Protein AF-A0A7J9QDZ9-F1 (afdb_monomer_lite)

Sequence (59 aa):
MMQSRTIMQETKIENNIQSSVSKVECYVCGKGLAEGHSISAKTLSNGIVLFCDVHYSMQ

Secondary structure (DSSP, 8-state):
-------------------S----B-TTT--BGGGT--EEEEEETTEEEEEETTTTT--

pLDDT: mean 82.92, std 13.89, range [42.22, 96.06]

Radius of gyration: 22.65 Å; chains: 1; bounding box: 25×54×61 Å

Structure (mmCIF, N/CA/C/O backbone):
data_AF-A0A7J9QDZ9-F1
#
_entry.id   AF-A0A7J9QDZ9-F1
#
loop_
_atom_site.group_PDB
_atom_site.id
_atom_site.type_symbol
_atom_site.label_atom_id
_atom_site.label_alt_id
_atom_site.label_comp_id
_atom_site.label_asym_id
_atom_site.label_entity_id
_atom_site.label_seq_id
_atom_site.pdbx_PDB_ins_code
_atom_site.Cartn_x
_atom_site.Cartn_y
_atom_site.Cartn_z
_atom_site.occupancy
_atom_site.B_iso_or_equiv
_atom_site.auth_seq_id
_atom_site.auth_comp_id
_atom_site.auth_asym_id
_atom_site.auth_atom_id
_atom_site.pdbx_PDB_model_num
ATOM 1 N N . MET A 1 1 ? -10.506 46.076 47.969 1.00 42.22 1 MET A N 1
ATOM 2 C CA . MET A 1 1 ? -10.820 45.670 46.582 1.00 42.22 1 MET A CA 1
ATOM 3 C C . MET A 1 1 ? -10.164 44.314 46.351 1.00 42.22 1 MET A C 1
ATOM 5 O O . MET A 1 1 ? -8.946 44.247 46.420 1.00 42.22 1 MET A O 1
ATOM 9 N N . MET A 1 2 ? -10.931 43.231 46.206 1.00 50.50 2 MET A N 1
ATOM 10 C CA . MET A 1 2 ? -10.380 41.890 45.948 1.00 50.50 2 MET A CA 1
ATOM 11 C C . MET A 1 2 ? -10.377 41.661 44.434 1.00 50.50 2 MET A C 1
ATOM 13 O O . MET A 1 2 ? -11.423 41.747 43.800 1.00 50.50 2 MET A O 1
ATOM 17 N N . GLN A 1 3 ? -9.198 41.444 43.851 1.00 58.41 3 GLN A N 1
ATOM 18 C CA . GLN A 1 3 ? -9.044 41.144 42.427 1.00 58.41 3 GLN A CA 1
ATOM 19 C C . GLN A 1 3 ? -9.179 39.633 42.223 1.00 58.41 3 GLN A C 1
ATOM 21 O O . GLN A 1 3 ? -8.301 38.869 42.626 1.00 58.41 3 GLN A O 1
ATOM 26 N N . SER A 1 4 ? -10.283 39.209 41.610 1.00 63.12 4 SER A N 1
ATOM 27 C CA . SER A 1 4 ? -10.513 37.824 41.197 1.00 63.12 4 SER A CA 1
ATOM 28 C C . SER A 1 4 ? -9.509 37.444 40.108 1.00 63.12 4 SER A C 1
ATOM 30 O O . SER A 1 4 ? -9.550 37.990 39.007 1.00 63.12 4 SER A O 1
ATOM 32 N N . ARG A 1 5 ? -8.580 36.534 40.412 1.00 68.75 5 ARG A N 1
ATOM 33 C CA . ARG A 1 5 ? -7.640 35.988 39.425 1.00 68.75 5 ARG A CA 1
ATOM 34 C C . ARG A 1 5 ? -8.240 34.726 38.817 1.00 68.75 5 ARG A C 1
ATOM 36 O O . ARG A 1 5 ? -8.371 33.718 39.504 1.00 68.75 5 ARG A O 1
ATOM 43 N N . THR A 1 6 ? -8.585 34.781 37.537 1.00 68.19 6 THR A N 1
ATOM 44 C CA . THR A 1 6 ? -8.972 33.600 36.7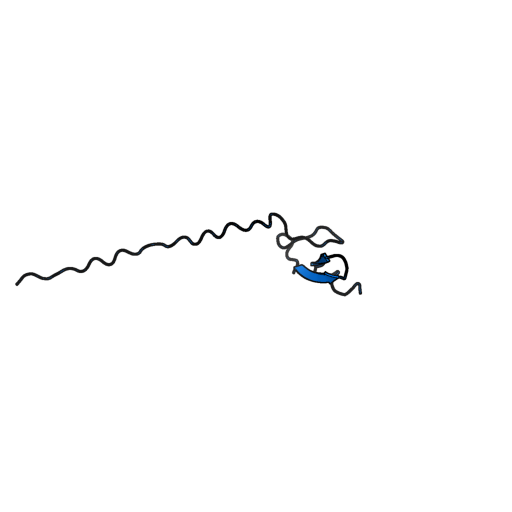60 1.00 68.19 6 THR A CA 1
ATOM 45 C C . THR A 1 6 ? -7.705 32.869 36.327 1.00 68.19 6 THR A C 1
ATOM 47 O O . THR A 1 6 ? -6.917 33.407 35.553 1.00 68.19 6 THR A O 1
ATOM 50 N N . ILE A 1 7 ? -7.483 31.660 36.845 1.00 71.00 7 ILE A N 1
ATOM 51 C CA . ILE A 1 7 ? -6.391 30.788 36.399 1.00 71.00 7 ILE A CA 1
ATOM 52 C C . ILE A 1 7 ? -6.918 29.960 35.230 1.00 71.00 7 ILE A C 1
ATOM 54 O O . ILE A 1 7 ? -7.776 29.100 35.411 1.00 71.00 7 ILE A O 1
ATOM 58 N N . MET A 1 8 ? -6.431 30.247 34.025 1.00 69.62 8 MET A N 1
ATOM 59 C CA . MET A 1 8 ? -6.736 29.455 32.837 1.00 69.62 8 MET A CA 1
ATOM 60 C C . MET A 1 8 ? -5.836 28.212 32.860 1.00 69.62 8 MET A C 1
ATOM 62 O O . MET A 1 8 ? -4.629 28.317 32.660 1.00 69.62 8 MET A O 1
ATOM 66 N N . GLN A 1 9 ? -6.403 27.048 33.181 1.00 66.69 9 GLN A N 1
ATOM 67 C CA . GLN A 1 9 ? -5.692 25.772 33.085 1.00 66.69 9 GLN A CA 1
ATOM 68 C C . GLN A 1 9 ? -5.676 25.317 31.626 1.00 66.69 9 GLN A C 1
ATOM 70 O O . GLN A 1 9 ? -6.707 24.941 31.070 1.00 66.69 9 GLN A O 1
ATOM 75 N N . GLU A 1 10 ? -4.498 25.351 31.010 1.00 65.00 10 GLU A N 1
ATOM 76 C CA . GLU A 1 10 ? -4.261 24.795 29.681 1.00 65.00 10 GLU A CA 1
ATOM 77 C C . GLU A 1 10 ? -4.354 23.265 29.760 1.00 65.00 10 GLU A C 1
ATOM 79 O O . GLU A 1 10 ? -3.446 22.574 30.223 1.00 65.00 10 GLU A O 1
ATOM 84 N N . THR A 1 11 ? -5.505 22.718 29.374 1.00 66.81 11 THR A N 1
ATOM 85 C CA . THR A 1 11 ? -5.709 21.271 29.297 1.00 66.81 11 THR A CA 1
ATOM 86 C C . THR A 1 11 ? -5.098 20.791 27.987 1.00 66.81 11 THR A C 1
ATOM 88 O O . THR A 1 11 ? -5.660 20.985 26.912 1.00 66.81 11 THR A O 1
ATOM 91 N N . LYS A 1 12 ? -3.908 20.193 28.061 1.00 67.19 12 LYS A N 1
ATOM 92 C CA . LYS A 1 12 ? -3.243 19.591 26.905 1.00 67.19 12 LYS A CA 1
ATOM 93 C C . LYS A 1 12 ? -3.989 18.303 26.538 1.00 67.19 12 LYS A C 1
ATOM 95 O O . LYS A 1 12 ? -3.777 17.260 27.147 1.00 67.19 12 LYS A O 1
ATOM 100 N N . ILE A 1 13 ? -4.929 18.395 25.600 1.00 70.75 13 ILE A N 1
ATOM 101 C CA . ILE A 1 13 ? -5.676 17.234 25.104 1.00 70.75 13 ILE A CA 1
ATOM 102 C C . ILE A 1 13 ? -4.759 16.475 24.140 1.00 70.75 13 ILE A C 1
ATOM 104 O O . ILE A 1 13 ? -4.614 16.845 22.975 1.00 70.75 13 ILE A O 1
ATOM 108 N N . GLU A 1 14 ? -4.100 15.428 24.629 1.00 69.75 14 GLU A N 1
ATOM 109 C CA . GLU A 1 14 ? -3.342 14.510 23.779 1.00 69.75 14 GLU A CA 1
ATOM 110 C C . GLU A 1 14 ? -4.313 13.560 23.066 1.00 69.75 14 GLU A C 1
ATOM 112 O O . GLU A 1 14 ? -4.713 12.525 23.596 1.00 69.75 14 GLU A O 1
ATOM 117 N N . ASN A 1 15 ? -4.716 13.924 21.846 1.00 66.81 15 ASN A N 1
ATOM 118 C CA . ASN A 1 15 ? -5.519 13.071 20.966 1.00 66.81 15 ASN A CA 1
ATOM 119 C C . ASN A 1 15 ? -4.649 11.958 20.366 1.00 66.81 15 ASN A C 1
ATOM 121 O O . ASN A 1 15 ? -4.299 11.985 19.186 1.00 66.81 15 ASN A O 1
ATOM 125 N N . ASN A 1 16 ? -4.267 10.986 21.192 1.00 67.31 16 ASN A N 1
ATOM 126 C CA . ASN A 1 16 ? -3.506 9.824 20.752 1.00 67.31 16 ASN A CA 1
ATOM 127 C C . ASN A 1 16 ? -4.460 8.828 20.065 1.00 67.31 16 ASN A C 1
ATOM 129 O O . ASN A 1 16 ? -5.024 7.936 20.696 1.00 67.31 16 ASN A O 1
ATOM 133 N N . ILE A 1 17 ? -4.725 9.043 18.773 1.00 72.94 17 ILE A N 1
ATOM 134 C CA . ILE A 1 17 ? -5.587 8.163 17.976 1.00 72.94 17 ILE A CA 1
ATOM 135 C C . ILE A 1 17 ? -4.801 6.889 17.659 1.00 72.94 17 ILE A C 1
ATOM 137 O O . ILE A 1 17 ? -3.970 6.861 16.752 1.00 72.94 17 ILE A O 1
ATOM 141 N N . GLN A 1 18 ? -5.077 5.820 18.403 1.00 75.44 18 GLN A N 1
ATOM 142 C CA . GLN A 1 18 ? -4.537 4.499 18.106 1.00 75.44 18 GLN A CA 1
ATOM 143 C C . GLN A 1 18 ? -5.283 3.896 16.908 1.00 75.44 18 GLN A C 1
ATOM 145 O O . GLN A 1 18 ? -6.423 3.449 17.023 1.00 75.44 18 GLN A O 1
ATOM 150 N N . SER A 1 19 ? -4.634 3.888 15.743 1.00 79.38 19 SER A N 1
ATOM 151 C CA . SER A 1 19 ? -5.139 3.185 14.562 1.00 79.38 19 SER A CA 1
ATOM 152 C C . SER A 1 19 ? -5.026 1.668 14.745 1.00 79.38 19 SER A C 1
ATOM 154 O O . SER A 1 19 ? -4.033 1.172 15.277 1.00 79.38 19 SER A O 1
ATOM 156 N N . SER A 1 20 ? -6.018 0.917 14.263 1.00 84.12 20 SER A N 1
ATOM 157 C CA . SER A 1 20 ? -5.930 -0.545 14.136 1.00 84.12 20 SER A CA 1
ATOM 158 C C . SER A 1 20 ? -5.019 -0.986 12.983 1.00 84.12 20 SER A C 1
ATOM 160 O O . SER A 1 20 ? -4.656 -2.158 12.896 1.00 84.12 20 SER A O 1
ATOM 162 N N . VAL A 1 21 ? -4.645 -0.063 12.092 1.00 80.00 21 VAL A N 1
ATOM 163 C CA . VAL A 1 21 ? -3.767 -0.334 10.952 1.00 80.00 21 VAL A CA 1
ATOM 164 C C . VAL A 1 21 ? -2.317 -0.305 11.420 1.00 80.00 21 VAL A C 1
ATOM 166 O O . VAL A 1 21 ? -1.797 0.744 11.790 1.00 80.00 21 VAL A O 1
ATOM 169 N N . SER A 1 22 ? -1.656 -1.459 11.373 1.00 79.62 22 SER A N 1
ATOM 170 C CA . SER A 1 22 ? -0.261 -1.621 11.799 1.00 79.62 22 SER A CA 1
ATOM 171 C C . SER A 1 22 ? 0.760 -1.419 10.676 1.00 79.62 22 SER A C 1
ATOM 173 O O . SER A 1 22 ? 1.945 -1.252 10.961 1.00 79.62 22 SER A O 1
ATOM 175 N N . LYS A 1 23 ? 0.331 -1.448 9.404 1.00 84.56 23 LYS A N 1
ATOM 176 C CA . LYS A 1 23 ? 1.226 -1.381 8.240 1.00 84.56 23 LYS A CA 1
ATOM 177 C C . LYS A 1 23 ? 0.520 -0.802 7.011 1.00 84.56 23 LYS A C 1
ATOM 179 O O . LYS A 1 23 ? -0.612 -1.179 6.718 1.00 84.56 23 LYS A O 1
ATOM 184 N N . VAL A 1 24 ? 1.198 0.092 6.289 1.00 92.44 24 VAL A N 1
ATOM 185 C CA . VAL A 1 24 ? 0.719 0.715 5.041 1.00 92.44 24 VAL A CA 1
ATOM 186 C C . VAL A 1 24 ? 1.826 0.611 3.997 1.00 92.44 24 VAL A C 1
ATOM 188 O O . VAL A 1 24 ? 2.780 1.387 4.016 1.00 92.44 24 VAL A O 1
ATOM 191 N N . GLU A 1 25 ? 1.706 -0.365 3.101 1.00 95.81 25 GLU A N 1
ATOM 192 C CA . GLU A 1 25 ? 2.739 -0.718 2.122 1.00 95.81 25 GLU A CA 1
ATOM 193 C C . GLU A 1 25 ? 2.133 -1.097 0.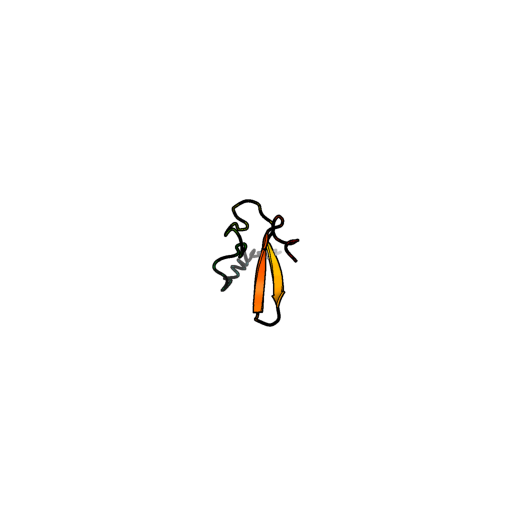774 1.00 95.81 25 GLU A C 1
ATOM 195 O O . GLU A 1 25 ? 1.002 -1.578 0.692 1.00 95.81 25 GLU A O 1
ATOM 200 N N . CYS A 1 26 ? 2.902 -0.901 -0.294 1.00 95.19 26 CYS A N 1
ATOM 201 C CA . CYS A 1 26 ? 2.521 -1.317 -1.632 1.00 95.19 26 CYS A CA 1
ATOM 202 C C . CYS A 1 26 ? 2.461 -2.844 -1.739 1.00 95.19 26 CYS A C 1
ATOM 204 O O . CYS A 1 26 ? 3.442 -3.534 -1.473 1.00 95.19 26 CYS A O 1
ATOM 206 N N . TYR A 1 27 ? 1.344 -3.355 -2.253 1.00 93.44 27 TYR A N 1
ATOM 207 C CA . TYR A 1 27 ? 1.131 -4.777 -2.515 1.00 93.44 27 TYR A CA 1
ATOM 208 C C . TYR A 1 27 ? 2.187 -5.397 -3.450 1.00 93.44 27 TYR A C 1
ATOM 210 O O . TYR A 1 27 ? 2.515 -6.569 -3.312 1.00 93.44 27 TYR A O 1
ATOM 218 N N . VAL A 1 28 ? 2.737 -4.616 -4.387 1.00 94.50 28 VAL A N 1
ATOM 219 C CA . VAL A 1 28 ? 3.663 -5.112 -5.420 1.00 94.50 28 VAL A CA 1
ATOM 220 C C . VAL A 1 28 ? 5.107 -5.201 -4.920 1.00 94.50 28 VAL A C 1
ATOM 222 O O . VAL A 1 28 ? 5.778 -6.199 -5.162 1.00 94.50 28 VAL A O 1
ATOM 225 N N . CYS A 1 29 ? 5.612 -4.161 -4.250 1.00 95.12 29 CYS A N 1
ATOM 226 C CA . CYS A 1 29 ? 7.032 -4.066 -3.880 1.00 95.12 29 CYS A CA 1
ATOM 227 C C . CYS A 1 29 ? 7.301 -3.960 -2.377 1.00 95.12 29 CYS A C 1
ATOM 229 O O . CYS A 1 29 ? 8.459 -3.831 -1.989 1.00 95.12 29 CYS A O 1
ATOM 231 N N . GLY A 1 30 ? 6.262 -3.962 -1.539 1.00 95.38 30 GLY A N 1
ATOM 232 C CA . GLY A 1 30 ? 6.380 -3.877 -0.082 1.00 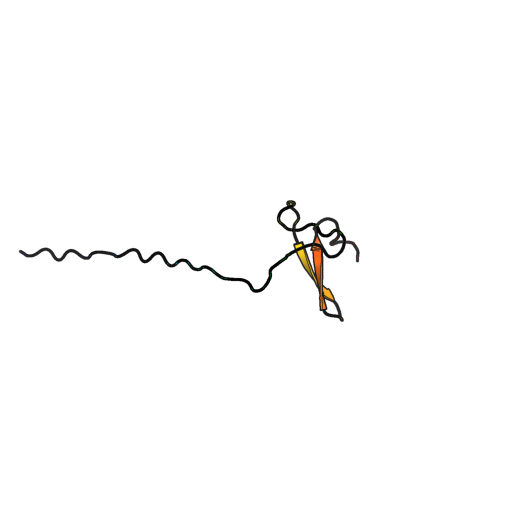95.38 30 GLY A CA 1
ATOM 233 C C . GLY A 1 30 ? 6.828 -2.518 0.458 1.00 95.38 30 GLY A C 1
ATOM 234 O O . GLY A 1 30 ? 6.855 -2.346 1.667 1.00 95.38 30 GLY A O 1
ATOM 235 N N . LYS A 1 31 ? 7.154 -1.543 -0.399 1.00 96.06 31 LYS A N 1
ATOM 236 C CA . LYS A 1 31 ? 7.567 -0.208 0.048 1.00 96.06 31 LYS A CA 1
ATOM 237 C C . LYS A 1 31 ? 6.380 0.572 0.599 1.00 96.06 31 LYS A C 1
ATOM 239 O O . LYS A 1 31 ? 5.315 0.589 -0.028 1.00 96.06 31 LYS A O 1
ATOM 244 N N . GLY A 1 32 ? 6.572 1.228 1.733 1.00 94.19 32 GLY A N 1
ATOM 245 C CA . GLY A 1 32 ? 5.576 2.049 2.404 1.00 94.19 32 GLY A CA 1
ATOM 246 C C . GLY A 1 32 ? 5.930 3.532 2.457 1.00 94.19 32 GLY A C 1
ATOM 247 O O . GLY A 1 32 ? 6.719 4.064 1.673 1.00 94.19 32 GLY A O 1
ATOM 248 N N . LEU A 1 33 ? 5.286 4.213 3.404 1.00 92.88 33 LEU A N 1
ATOM 249 C CA . LEU A 1 33 ? 5.461 5.650 3.632 1.00 92.88 33 LEU A CA 1
ATOM 250 C C . LEU A 1 33 ? 6.862 5.990 4.163 1.00 92.88 33 LEU A C 1
ATOM 252 O O . LEU A 1 33 ? 7.376 7.072 3.888 1.00 92.88 33 LEU A O 1
ATOM 256 N N . ALA A 1 34 ? 7.482 5.078 4.920 1.00 91.81 34 ALA A N 1
ATOM 257 C CA . ALA A 1 34 ? 8.799 5.291 5.523 1.00 91.81 34 ALA A CA 1
ATOM 258 C C . ALA A 1 34 ? 9.910 5.412 4.464 1.00 91.81 34 ALA A C 1
ATOM 260 O O . ALA A 1 34 ? 10.931 6.052 4.693 1.00 91.81 34 ALA A O 1
ATOM 261 N N . GLU A 1 35 ? 9.684 4.838 3.287 1.00 93.75 35 GLU A N 1
ATOM 262 C CA . GLU A 1 35 ? 10.574 4.861 2.134 1.00 93.75 35 GLU A CA 1
ATOM 263 C C . GLU A 1 35 ? 10.324 6.066 1.212 1.00 93.75 35 GLU A C 1
ATOM 265 O O . GLU A 1 35 ? 10.905 6.141 0.131 1.00 93.75 35 GLU A O 1
ATOM 270 N N . GLY A 1 36 ? 9.468 7.009 1.622 1.00 94.31 36 GLY A N 1
ATOM 271 C CA . GLY A 1 36 ? 9.173 8.229 0.866 1.00 94.31 36 GLY A CA 1
ATOM 272 C C . GLY A 1 36 ? 8.188 8.035 -0.288 1.00 94.31 36 GLY A C 1
ATOM 273 O O . GLY A 1 36 ? 8.049 8.926 -1.124 1.00 94.31 36 GLY A O 1
ATOM 274 N N . HIS A 1 37 ? 7.500 6.893 -0.343 1.00 95.00 37 HIS A N 1
ATOM 275 C CA . HIS A 1 37 ? 6.479 6.630 -1.351 1.00 95.00 37 HIS A CA 1
ATOM 276 C C . HIS A 1 37 ? 5.105 7.141 -0.917 1.00 95.00 37 HIS A C 1
ATOM 278 O O . HIS A 1 37 ? 4.737 7.092 0.257 1.00 95.00 37 HIS A O 1
ATOM 284 N N . SER A 1 38 ? 4.307 7.577 -1.892 1.00 94.50 38 SER A N 1
ATOM 285 C CA 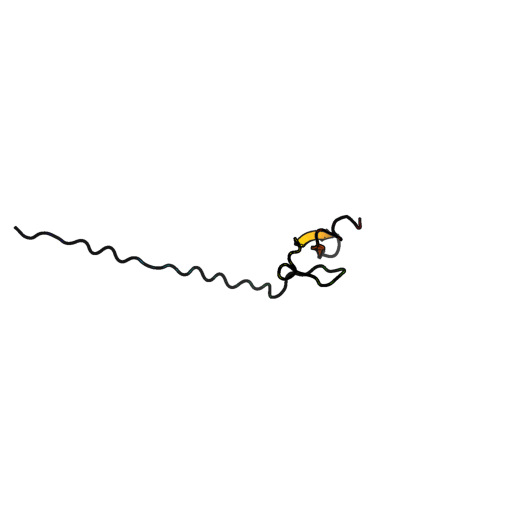. SER A 1 38 ? 2.878 7.820 -1.674 1.00 94.50 38 SER A CA 1
ATOM 286 C C . SER A 1 38 ? 2.114 6.517 -1.864 1.00 94.50 38 SER A C 1
ATOM 288 O O . SER A 1 38 ? 2.305 5.851 -2.876 1.00 94.50 38 SER A O 1
ATOM 290 N N . ILE A 1 39 ? 1.236 6.160 -0.924 1.00 96.06 39 ILE A N 1
ATOM 291 C CA . ILE A 1 39 ? 0.425 4.938 -0.993 1.00 96.06 39 ILE A CA 1
ATOM 292 C C . ILE A 1 39 ? -1.037 5.298 -1.252 1.00 96.06 39 ILE A C 1
ATOM 294 O O . ILE A 1 39 ? -1.635 6.074 -0.513 1.00 96.06 39 ILE A O 1
ATOM 298 N N . SER A 1 40 ? -1.613 4.712 -2.300 1.00 94.94 40 SER A N 1
ATOM 299 C CA . SER A 1 40 ? -3.015 4.881 -2.689 1.00 94.94 40 SER A CA 1
ATOM 300 C C . SER A 1 40 ? -3.779 3.567 -2.571 1.00 94.94 40 SER A C 1
ATOM 302 O O . SER A 1 40 ? -3.292 2.518 -2.997 1.00 94.94 40 SER A O 1
ATOM 304 N N . ALA A 1 41 ? -4.996 3.630 -2.035 1.00 94.19 41 ALA A N 1
ATOM 305 C CA . ALA A 1 41 ? -5.914 2.499 -1.983 1.00 94.19 41 ALA A CA 1
ATOM 306 C C . ALA A 1 41 ? -6.767 2.430 -3.257 1.00 94.19 41 ALA A C 1
ATOM 308 O O . ALA A 1 41 ? -7.346 3.431 -3.677 1.00 94.19 41 ALA A O 1
ATOM 309 N N . LYS A 1 42 ? -6.880 1.240 -3.848 1.00 91.81 42 LYS A N 1
ATOM 310 C CA . LYS A 1 42 ? -7.816 0.938 -4.935 1.00 91.81 42 LYS A CA 1
ATOM 311 C C . LYS A 1 42 ? -8.794 -0.141 -4.494 1.00 91.81 42 LYS A C 1
ATOM 313 O O . LYS A 1 42 ? -8.386 -1.188 -3.995 1.00 91.81 42 LYS A O 1
ATOM 318 N N . THR A 1 43 ? -10.076 0.110 -4.725 1.00 93.31 43 THR A N 1
ATOM 319 C CA . THR A 1 43 ? -11.140 -0.874 -4.514 1.00 93.31 43 THR A CA 1
ATOM 320 C C . THR A 1 43 ? -11.253 -1.775 -5.741 1.00 93.31 43 THR A C 1
ATOM 322 O O . THR A 1 43 ? -11.441 -1.294 -6.856 1.00 93.31 43 THR A O 1
ATOM 325 N N . LEU A 1 44 ? -11.144 -3.081 -5.527 1.00 89.75 44 LEU A N 1
ATOM 326 C CA . LEU A 1 44 ? -11.362 -4.156 -6.491 1.00 89.75 44 LEU A CA 1
ATOM 327 C C . LEU A 1 44 ? -12.618 -4.949 -6.092 1.00 89.75 44 LEU A C 1
ATOM 329 O O . LEU A 1 44 ? -13.139 -4.800 -4.987 1.00 89.75 44 LEU A O 1
ATOM 333 N N . SER A 1 45 ? -13.088 -5.847 -6.960 1.00 93.94 45 SER A N 1
ATOM 334 C CA . SER A 1 45 ? -14.238 -6.719 -6.662 1.00 93.94 45 SER A CA 1
ATOM 335 C C . SER A 1 45 ? -14.019 -7.632 -5.449 1.00 93.94 45 SER A C 1
ATOM 337 O O . SER A 1 45 ? -14.983 -8.075 -4.833 1.00 93.94 45 SER A O 1
ATOM 339 N N . ASN A 1 46 ? -12.762 -7.930 -5.115 1.00 91.12 46 ASN A N 1
ATOM 340 C CA . ASN A 1 46 ? -12.359 -8.830 -4.035 1.00 91.12 46 ASN A CA 1
ATOM 341 C C . ASN A 1 46 ? -11.809 -8.110 -2.790 1.00 91.12 46 ASN A C 1
ATOM 343 O O . ASN A 1 46 ? -11.352 -8.783 -1.869 1.00 91.12 46 ASN A O 1
ATOM 347 N N . GLY A 1 47 ? -11.829 -6.775 -2.745 1.00 92.25 47 GLY A N 1
ATOM 348 C CA . GLY A 1 47 ? -11.354 -6.015 -1.588 1.00 92.25 47 GLY A CA 1
ATOM 349 C C . GLY A 1 47 ? -10.574 -4.760 -1.958 1.00 92.25 47 GLY A C 1
ATOM 350 O O . GLY A 1 47 ? -10.738 -4.204 -3.038 1.00 92.25 47 GLY A O 1
ATOM 351 N N . ILE A 1 48 ? -9.733 -4.291 -1.038 1.00 92.25 48 ILE A N 1
ATOM 352 C CA . ILE A 1 48 ? -8.921 -3.082 -1.205 1.00 92.25 48 ILE A CA 1
ATOM 353 C C . ILE A 1 48 ? -7.454 -3.485 -1.347 1.00 92.25 48 ILE A C 1
ATOM 355 O O . ILE A 1 48 ? -6.948 -4.271 -0.548 1.00 92.25 48 ILE A O 1
ATOM 359 N N . VAL A 1 49 ? -6.767 -2.920 -2.339 1.00 93.25 49 VAL A N 1
ATOM 360 C CA . VAL A 1 49 ? -5.333 -3.133 -2.582 1.00 93.25 49 VAL A CA 1
ATOM 361 C C . VAL A 1 49 ? -4.598 -1.797 -2.549 1.00 93.25 49 VAL A C 1
ATOM 363 O O . VAL A 1 49 ? -5.106 -0.785 -3.031 1.00 93.25 49 VAL A O 1
ATOM 366 N N . LEU A 1 50 ? -3.397 -1.792 -1.971 1.00 94.38 50 LEU A N 1
ATOM 367 C CA . LEU A 1 50 ? -2.554 -0.607 -1.841 1.00 94.38 50 LEU A CA 1
ATOM 368 C C . LEU A 1 50 ? -1.448 -0.592 -2.905 1.00 94.38 50 LEU A C 1
ATOM 370 O O . LEU A 1 50 ? -0.721 -1.571 -3.071 1.00 94.38 50 LEU A O 1
ATOM 374 N N . PHE A 1 51 ? -1.273 0.539 -3.585 1.00 95.50 51 PHE A N 1
ATOM 375 C CA . PHE A 1 51 ? -0.233 0.745 -4.598 1.00 95.50 51 PHE A CA 1
ATOM 376 C C . PHE A 1 51 ? 0.605 1.984 -4.280 1.00 95.50 51 PHE A C 1
ATOM 378 O O . PHE A 1 51 ? 0.053 3.000 -3.860 1.00 95.50 51 PHE A O 1
ATOM 385 N N . CYS A 1 52 ? 1.925 1.912 -4.493 1.00 96.00 52 CYS A N 1
ATOM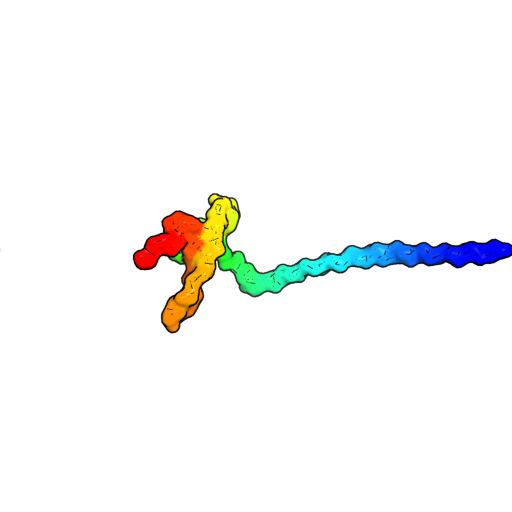 386 C CA . CYS A 1 52 ? 2.778 3.099 -4.455 1.00 96.00 52 CYS A CA 1
ATOM 387 C C . CYS A 1 52 ? 2.659 3.920 -5.745 1.00 96.00 52 CYS A C 1
ATOM 389 O O . CYS A 1 52 ? 2.172 3.417 -6.757 1.00 96.00 52 CYS A O 1
ATOM 391 N N . ASP A 1 53 ? 3.161 5.153 -5.726 1.00 94.50 53 ASP A N 1
ATOM 392 C CA . ASP A 1 53 ? 3.233 6.070 -6.871 1.00 94.50 53 ASP A CA 1
ATOM 393 C C . ASP A 1 53 ? 3.819 5.423 -8.141 1.00 94.50 53 ASP A C 1
ATOM 395 O O . ASP A 1 53 ? 3.303 5.641 -9.234 1.00 94.50 53 ASP A O 1
ATOM 399 N N . VAL A 1 54 ? 4.815 4.543 -7.997 1.00 94.62 54 VAL A N 1
ATOM 400 C CA . VAL A 1 54 ? 5.438 3.813 -9.117 1.00 94.62 54 VAL A CA 1
ATOM 401 C C . VAL A 1 54 ? 4.512 2.746 -9.715 1.00 94.62 54 VAL A C 1
ATOM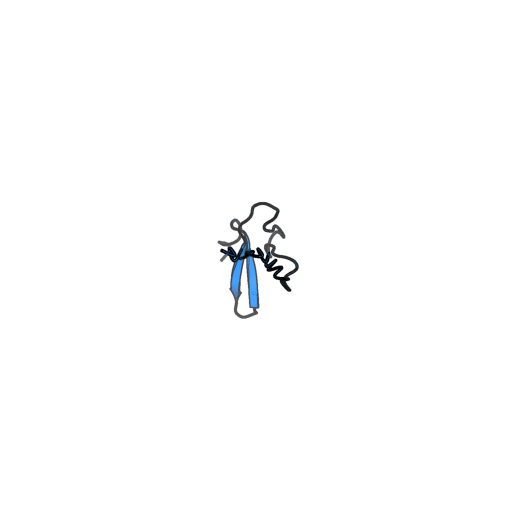 403 O O . VAL A 1 54 ? 4.483 2.554 -10.928 1.00 94.62 54 VAL A O 1
ATOM 406 N N . HIS A 1 55 ? 3.751 2.035 -8.879 1.00 94.62 55 HIS A N 1
ATOM 407 C CA . HIS A 1 55 ? 2.923 0.896 -9.299 1.00 94.62 55 HIS A CA 1
ATOM 408 C C . HIS A 1 55 ? 1.437 1.235 -9.463 1.00 94.62 55 HIS A C 1
ATOM 410 O O . HIS A 1 55 ? 0.653 0.377 -9.861 1.00 94.62 55 HIS A O 1
ATOM 416 N N . TYR A 1 56 ? 1.028 2.475 -9.192 1.00 89.50 56 TYR A N 1
ATOM 417 C CA . TYR A 1 56 ? -0.366 2.909 -9.287 1.00 89.50 56 TYR A CA 1
ATOM 418 C C . TYR A 1 56 ? -0.951 2.767 -10.704 1.00 89.50 56 TYR A C 1
ATOM 420 O O . TYR A 1 56 ? -2.143 2.474 -10.859 1.00 89.50 56 TYR A O 1
ATOM 428 N N . SER A 1 57 ? -0.111 2.949 -11.726 1.00 81.50 57 SER A N 1
ATOM 429 C CA . SER A 1 57 ? -0.479 2.915 -13.148 1.00 81.50 57 SER A CA 1
ATOM 430 C C . SER A 1 57 ? -0.501 1.512 -13.769 1.00 81.50 57 SER A C 1
ATOM 432 O O . SER A 1 57 ? -0.761 1.403 -14.959 1.00 81.50 57 SER A O 1
ATOM 434 N N . MET A 1 58 ? -0.238 0.446 -13.002 1.00 68.00 58 MET A N 1
ATOM 435 C CA . MET A 1 58 ? -0.211 -0.956 -13.471 1.00 68.00 58 MET A CA 1
ATOM 436 C C . MET A 1 58 ? -1.618 -1.536 -13.764 1.00 68.00 58 MET A C 1
ATOM 438 O O . MET A 1 58 ? -1.898 -2.680 -13.415 1.00 68.00 58 MET A O 1
ATOM 442 N N . GLN A 1 59 ? -2.529 -0.737 -14.326 1.00 58.41 59 GLN A N 1
ATOM 443 C CA . GLN A 1 59 ? -3.902 -1.140 -14.645 1.00 58.41 59 GLN A CA 1
ATOM 444 C C . GLN A 1 59 ? -4.015 -1.692 -16.066 1.00 58.41 59 GLN A C 1
ATOM 446 O O . GLN A 1 59 ? -3.443 -1.063 -16.982 1.00 58.41 59 GLN A O 1
#

Foldseek 3Di:
DDDDDDDDDDDPPPPPDDDPDPDQAAPPPRDGVVNVWDWDWDQDPVGIGIHTPVCPPVD